Protein AF-A0A1G7WLI7-F1 (afdb_monomer_lite)

Sequence (101 aa):
MVKGGYLPTEKTDTRVAIPLLPIAASILDKYKDHPYCLHNNRALPISSNQKMNEYLVEIAALSGVNKTLGNKIAKRTFGTTETLLNGVTIESVSKMLGHNY

InterPro domains:
  IPR011010 DNA breaking-rejoining enzyme, catalytic core [SSF56349] (6-99)
  IPR013762 Integrase-like, catalytic domain superfamily [G3DSA:1.10.443.10] (2-101)

Foldseek 3Di:
DDPFDWDQDPVDNDTAGDDDDPVNVVQLVVCVPPPCCVVVVHSDNDPDQVVVQVVQQVVCVVVVNPDRDHDVVVLVCCLVPVAVVVPHDNVSSCVVSVNDD

Organism: NCBI:txid405671

Structure (mmCIF, N/CA/C/O backbone):
data_AF-A0A1G7WLI7-F1
#
_entry.id   AF-A0A1G7WLI7-F1
#
loop_
_atom_site.group_PDB
_atom_site.id
_atom_site.type_symbol
_atom_site.label_atom_id
_atom_site.label_alt_id
_atom_site.label_comp_id
_atom_site.label_asym_id
_atom_site.label_entity_id
_atom_site.label_seq_id
_atom_site.pdbx_PDB_ins_code
_atom_site.Cartn_x
_atom_site.Cartn_y
_atom_site.Cartn_z
_atom_site.occupancy
_atom_site.B_iso_or_equiv
_atom_site.auth_seq_id
_atom_site.auth_comp_id
_atom_site.auth_asym_id
_atom_site.auth_atom_id
_atom_site.pdbx_PDB_model_num
ATOM 1 N N . MET A 1 1 ? -1.075 -21.361 0.930 1.00 30.23 1 MET A N 1
ATOM 2 C CA . MET A 1 1 ? -0.816 -20.875 2.303 1.00 30.2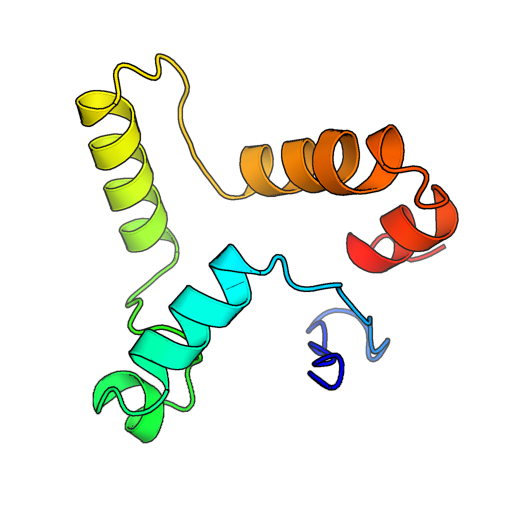3 1 MET A CA 1
ATOM 3 C C . MET A 1 1 ? 0.231 -19.768 2.224 1.00 30.23 1 MET A C 1
ATOM 5 O O . MET A 1 1 ? 1.415 -20.064 2.136 1.00 30.23 1 MET A O 1
ATOM 9 N N . VAL A 1 2 ? -0.201 -18.508 2.110 1.00 32.19 2 VAL A N 1
ATOM 10 C CA . VAL A 1 2 ? 0.700 -17.354 1.941 1.00 32.19 2 VAL A CA 1
ATOM 11 C C . VAL A 1 2 ? 1.250 -16.993 3.322 1.00 32.19 2 VAL A C 1
ATOM 13 O O . VAL A 1 2 ? 0.512 -16.515 4.179 1.00 32.19 2 VAL A O 1
ATOM 16 N N . LYS A 1 3 ? 2.521 -17.325 3.576 1.00 32.66 3 LYS A N 1
ATOM 17 C CA . LYS A 1 3 ? 3.215 -17.008 4.831 1.00 32.66 3 LYS A CA 1
ATOM 18 C C . LYS A 1 3 ? 3.331 -15.488 4.967 1.00 32.66 3 LYS A C 1
ATOM 20 O O . LYS A 1 3 ? 3.841 -14.834 4.063 1.00 32.66 3 LYS A O 1
ATOM 25 N N . GLY A 1 4 ? 2.852 -14.954 6.092 1.00 35.88 4 GLY A N 1
ATOM 26 C CA . GLY A 1 4 ? 2.916 -13.534 6.429 1.00 35.88 4 GLY A CA 1
ATOM 27 C C . GLY A 1 4 ? 4.339 -12.990 6.313 1.00 35.88 4 GLY A C 1
ATOM 28 O O . GLY A 1 4 ? 5.256 -13.477 6.974 1.00 35.88 4 GLY A O 1
ATOM 29 N N . GLY A 1 5 ? 4.517 -12.000 5.439 1.00 40.59 5 GLY A N 1
ATOM 30 C CA . GLY A 1 5 ? 5.764 -11.260 5.303 1.00 40.59 5 GLY A CA 1
ATOM 31 C C . GLY A 1 5 ? 5.899 -10.257 6.445 1.00 40.59 5 GLY A C 1
ATOM 32 O O . GLY A 1 5 ? 5.025 -9.416 6.641 1.00 40.59 5 GLY A O 1
ATOM 33 N N . TYR A 1 6 ? 6.985 -10.353 7.207 1.00 44.69 6 TYR A N 1
ATOM 34 C CA . TYR A 1 6 ? 7.353 -9.364 8.218 1.00 44.69 6 TYR A CA 1
ATOM 35 C C . TYR A 1 6 ? 8.107 -8.218 7.534 1.00 44.69 6 TYR A C 1
ATOM 37 O O . TYR A 1 6 ? 9.098 -8.468 6.850 1.00 44.69 6 TYR A O 1
ATOM 45 N N . LEU A 1 7 ? 7.665 -6.973 7.725 1.00 50.59 7 LEU A N 1
ATOM 46 C CA . LEU A 1 7 ? 8.395 -5.788 7.264 1.00 50.59 7 LEU A CA 1
ATOM 47 C C . LEU A 1 7 ? 9.144 -5.180 8.466 1.00 50.59 7 LEU A C 1
ATOM 49 O O . LEU A 1 7 ? 8.494 -4.843 9.458 1.00 50.59 7 LEU A O 1
ATOM 53 N N . PRO A 1 8 ? 10.487 -5.067 8.438 1.00 43.44 8 PRO A N 1
ATOM 54 C CA . PRO A 1 8 ? 11.229 -4.368 9.484 1.00 43.44 8 PRO A CA 1
ATOM 55 C C . PRO A 1 8 ? 10.946 -2.861 9.408 1.00 43.44 8 PRO A C 1
ATOM 57 O O . PRO A 1 8 ? 10.864 -2.293 8.318 1.00 43.44 8 PRO A O 1
ATOM 60 N N . THR A 1 9 ? 10.790 -2.203 10.558 1.00 47.59 9 THR A N 1
ATOM 61 C CA . THR A 1 9 ? 10.633 -0.742 10.619 1.00 47.59 9 THR A CA 1
ATOM 62 C C . THR A 1 9 ? 11.978 -0.095 10.953 1.00 47.59 9 THR A C 1
ATOM 64 O O . THR A 1 9 ? 12.659 -0.536 11.869 1.00 47.59 9 THR A O 1
ATOM 67 N N . GLU A 1 10 ? 12.380 0.965 10.245 1.00 48.44 10 GLU A N 1
ATOM 68 C CA . GLU A 1 10 ? 13.694 1.612 10.457 1.00 48.44 10 GLU A CA 1
ATOM 69 C C . GLU A 1 10 ? 13.833 2.310 11.823 1.00 48.44 10 GLU A C 1
ATOM 71 O O . GLU A 1 10 ? 14.937 2.650 12.235 1.00 48.44 10 GLU A O 1
ATOM 76 N N . LYS A 1 11 ? 12.726 2.547 12.538 1.00 45.31 11 LYS A N 1
ATOM 77 C CA . LYS A 1 11 ? 12.728 3.284 13.814 1.00 45.31 11 LYS A CA 1
ATOM 78 C C . LYS A 1 11 ? 12.670 2.395 15.052 1.00 45.31 11 LYS A C 1
ATOM 80 O O . LYS A 1 11 ? 12.827 2.903 16.155 1.00 45.31 11 LYS A O 1
ATOM 85 N N . THR A 1 12 ? 12.406 1.102 14.904 1.00 46.91 12 THR A N 1
ATOM 86 C CA . THR A 1 12 ? 12.391 0.140 16.010 1.00 46.91 12 THR A CA 1
ATOM 87 C C . THR A 1 12 ? 12.643 -1.246 15.432 1.00 46.91 12 THR A C 1
ATOM 89 O O . THR A 1 12 ? 11.940 -1.654 14.512 1.00 46.91 12 THR A O 1
ATOM 92 N N . ASP A 1 13 ? 13.596 -1.996 15.993 1.00 54.25 13 ASP A N 1
ATOM 93 C CA . ASP A 1 13 ? 13.916 -3.400 15.641 1.00 54.25 13 ASP A CA 1
ATOM 94 C C . ASP A 1 13 ? 12.748 -4.385 15.923 1.00 54.25 13 ASP A C 1
ATOM 96 O O . ASP A 1 13 ? 12.871 -5.608 15.945 1.00 54.25 13 ASP A O 1
ATOM 100 N N . THR A 1 14 ? 11.552 -3.843 16.141 1.00 54.66 14 THR A N 1
ATOM 101 C CA . THR A 1 14 ? 10.304 -4.559 16.317 1.00 54.66 14 THR A CA 1
ATOM 102 C C . THR A 1 14 ? 9.812 -5.042 14.957 1.00 54.66 14 THR A C 1
ATOM 104 O O . THR A 1 14 ? 9.346 -4.267 14.118 1.00 54.66 14 THR A O 1
ATOM 107 N N . ARG A 1 15 ? 9.870 -6.357 14.734 1.00 57.62 15 ARG A N 1
ATOM 108 C CA . ARG A 1 15 ? 9.212 -6.990 13.585 1.00 57.62 15 ARG A CA 1
ATOM 109 C C . ARG A 1 15 ? 7.704 -6.932 13.769 1.00 57.62 15 ARG A C 1
ATOM 111 O O . ARG A 1 15 ? 7.176 -7.415 14.773 1.00 57.62 15 ARG A O 1
ATOM 118 N N . VAL A 1 16 ? 7.008 -6.396 12.773 1.00 60.81 16 VAL A N 1
ATOM 119 C CA . VAL A 1 16 ? 5.549 -6.337 12.776 1.00 60.81 16 VAL A CA 1
ATOM 120 C C . VAL A 1 16 ? 5.005 -7.168 11.621 1.00 60.81 16 VAL A C 1
ATOM 122 O O . VAL A 1 16 ? 5.434 -7.028 10.476 1.00 60.81 16 VAL A O 1
ATOM 125 N N . ALA A 1 17 ? 4.082 -8.076 11.937 1.00 65.19 17 ALA A N 1
ATOM 126 C CA . ALA A 1 17 ? 3.332 -8.825 10.940 1.00 65.19 17 ALA A CA 1
ATOM 127 C C . ALA A 1 17 ? 2.145 -7.969 10.499 1.00 65.19 17 ALA A C 1
ATOM 129 O O . ALA A 1 17 ? 1.229 -7.733 11.287 1.00 65.19 17 ALA A O 1
ATOM 130 N N . ILE A 1 18 ? 2.174 -7.493 9.256 1.00 70.00 18 ILE A N 1
ATOM 131 C CA . ILE A 1 18 ? 1.057 -6.757 8.665 1.00 70.00 18 ILE A CA 1
ATOM 132 C C . ILE A 1 18 ? 0.337 -7.720 7.716 1.00 70.00 18 ILE A C 1
ATOM 134 O O . ILE A 1 18 ? 0.970 -8.228 6.786 1.00 70.00 18 ILE A O 1
ATOM 138 N N . PRO A 1 19 ? -0.957 -8.013 7.935 1.00 71.81 19 PRO A N 1
ATOM 139 C CA . PRO A 1 19 ? -1.718 -8.833 7.009 1.00 71.81 19 PRO A CA 1
ATOM 140 C C . PRO A 1 19 ? -1.808 -8.113 5.661 1.00 71.81 19 PRO A C 1
ATOM 142 O O . PRO A 1 19 ? -2.219 -6.955 5.578 1.00 71.81 19 PRO A O 1
ATOM 145 N N . LEU A 1 20 ? -1.395 -8.801 4.598 1.00 75.50 20 LEU A N 1
ATOM 146 C CA . LEU A 1 20 ? -1.520 -8.297 3.236 1.00 75.50 20 LEU A CA 1
ATOM 147 C C . LEU A 1 20 ? -2.913 -8.620 2.705 1.00 75.50 20 LEU A C 1
ATOM 149 O O . LEU A 1 20 ? -3.342 -9.774 2.730 1.00 75.50 20 LEU A O 1
ATOM 153 N N . LEU A 1 21 ? -3.591 -7.606 2.173 1.00 81.69 21 LEU A N 1
ATOM 154 C CA . LEU A 1 21 ? -4.843 -7.806 1.452 1.00 81.69 21 LEU A CA 1
ATOM 155 C C . LEU A 1 21 ? -4.595 -8.664 0.200 1.00 81.69 21 LEU A C 1
ATOM 157 O O . LEU A 1 21 ? -3.542 -8.507 -0.430 1.00 81.69 21 LEU A O 1
ATOM 161 N N . PRO A 1 22 ? -5.555 -9.508 -0.225 1.00 82.88 22 PRO A N 1
ATOM 162 C CA . PRO A 1 22 ? -5.401 -10.333 -1.424 1.00 82.88 22 PRO A CA 1
ATOM 163 C C . PRO A 1 22 ? -4.996 -9.517 -2.656 1.00 82.88 22 PRO A C 1
ATOM 165 O O . PRO A 1 22 ? -4.084 -9.904 -3.379 1.00 82.88 22 PRO A O 1
ATOM 168 N N . ILE A 1 23 ? -5.589 -8.330 -2.834 1.00 85.62 23 ILE A N 1
ATOM 169 C CA . ILE A 1 23 ? -5.248 -7.419 -3.933 1.00 85.62 23 ILE A CA 1
ATOM 170 C C . ILE A 1 23 ? -3.802 -6.910 -3.853 1.00 85.62 23 ILE A C 1
ATOM 172 O O . ILE A 1 23 ? -3.114 -6.844 -4.869 1.00 85.62 23 ILE A O 1
ATOM 176 N N . ALA A 1 24 ? -3.308 -6.603 -2.650 1.00 85.31 24 ALA A N 1
ATOM 177 C CA . ALA A 1 24 ? -1.928 -6.173 -2.451 1.00 85.31 24 ALA A CA 1
ATOM 178 C C . ALA A 1 24 ? -0.950 -7.316 -2.761 1.00 85.31 24 ALA A C 1
ATOM 180 O O . ALA A 1 24 ? 0.065 -7.092 -3.418 1.00 85.31 24 ALA A O 1
ATOM 181 N N . ALA A 1 25 ? -1.284 -8.546 -2.359 1.00 87.31 25 ALA A N 1
ATOM 182 C CA . ALA A 1 25 ? -0.497 -9.732 -2.686 1.00 87.31 25 ALA A CA 1
ATOM 183 C C . ALA A 1 25 ? -0.456 -9.996 -4.202 1.00 87.31 25 ALA A C 1
ATOM 185 O O . ALA A 1 25 ? 0.618 -10.258 -4.739 1.00 87.31 25 ALA A O 1
ATOM 186 N N . SER A 1 26 ? -1.583 -9.857 -4.908 1.00 90.56 26 SER A N 1
ATOM 187 C CA . SER A 1 26 ? -1.629 -9.993 -6.371 1.00 90.56 26 SER A CA 1
ATOM 188 C C . SER A 1 26 ? -0.796 -8.930 -7.091 1.00 90.56 26 SER A C 1
ATOM 190 O O . SER A 1 26 ? -0.138 -9.234 -8.083 1.00 90.56 26 SER A O 1
ATOM 192 N N . ILE A 1 27 ? -0.784 -7.688 -6.593 1.00 90.44 27 ILE A N 1
ATOM 193 C CA . ILE A 1 27 ? 0.072 -6.629 -7.145 1.00 90.44 27 ILE A CA 1
ATOM 194 C C . ILE A 1 27 ? 1.549 -6.982 -6.937 1.00 90.44 27 ILE A C 1
ATOM 196 O O . ILE A 1 27 ? 2.333 -6.866 -7.874 1.00 90.44 27 ILE A O 1
ATOM 200 N N . LEU A 1 28 ? 1.935 -7.447 -5.748 1.00 89.81 28 LEU A N 1
ATOM 201 C CA . LEU A 1 28 ? 3.316 -7.862 -5.486 1.00 89.81 28 LEU A CA 1
ATOM 202 C C . LEU A 1 28 ? 3.746 -9.022 -6.391 1.00 89.81 28 LEU A C 1
ATOM 204 O O . LEU A 1 28 ? 4.824 -8.964 -6.976 1.00 89.81 28 LEU A O 1
ATOM 208 N N . ASP A 1 29 ? 2.892 -10.033 -6.564 1.00 90.94 29 ASP A N 1
ATOM 209 C CA . ASP A 1 29 ? 3.183 -11.173 -7.440 1.00 90.94 29 ASP A CA 1
ATOM 210 C C . ASP A 1 29 ? 3.354 -10.740 -8.906 1.00 90.94 29 ASP A C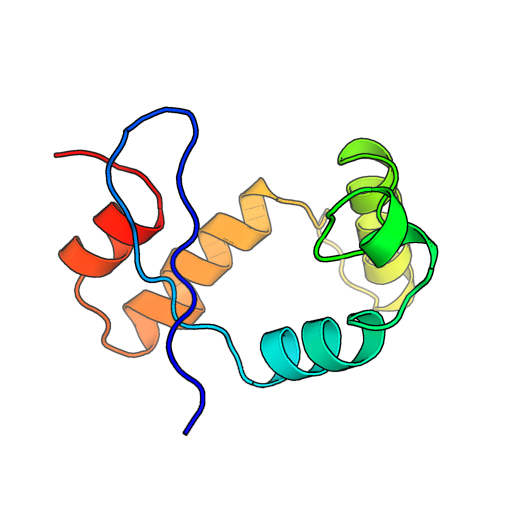 1
ATOM 212 O O . ASP A 1 29 ? 4.263 -11.212 -9.584 1.00 90.94 29 ASP A O 1
ATOM 216 N N . LYS A 1 30 ? 2.570 -9.755 -9.371 1.00 92.12 30 LYS A N 1
ATOM 217 C CA . LYS A 1 30 ? 2.709 -9.173 -10.717 1.00 92.12 30 LYS A CA 1
ATOM 218 C C . LYS A 1 30 ? 4.084 -8.536 -10.959 1.00 92.12 30 LYS A C 1
ATOM 220 O O . LYS A 1 30 ? 4.572 -8.564 -12.086 1.00 92.12 30 LYS A O 1
ATOM 225 N N . TYR A 1 31 ? 4.694 -7.937 -9.935 1.00 90.88 31 TYR A N 1
ATOM 226 C CA . TYR A 1 31 ? 5.973 -7.223 -10.055 1.00 90.88 31 TYR A CA 1
ATOM 227 C C . TYR A 1 31 ? 7.181 -8.010 -9.527 1.00 90.88 31 TYR A C 1
ATOM 229 O O . TYR A 1 31 ?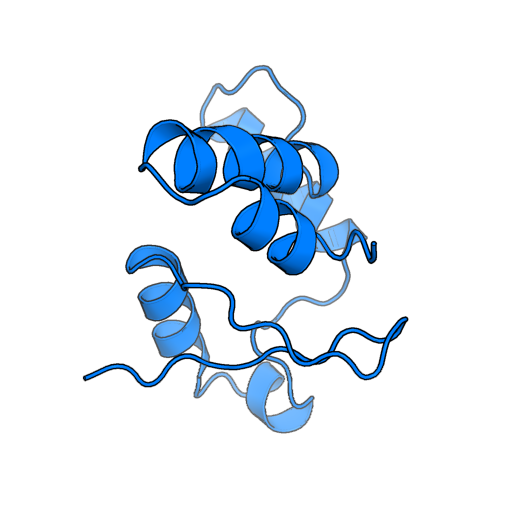 8.293 -7.479 -9.557 1.00 90.88 31 TYR A O 1
ATOM 237 N N . LYS A 1 32 ? 7.000 -9.264 -9.088 1.00 88.69 32 LYS A N 1
ATOM 238 C CA . LYS A 1 32 ? 8.074 -10.071 -8.481 1.00 88.69 32 LYS A CA 1
ATOM 239 C C . LYS A 1 32 ? 9.282 -10.267 -9.405 1.00 88.69 32 LYS A C 1
ATOM 241 O O . LYS A 1 32 ? 10.414 -10.195 -8.945 1.00 88.69 32 LYS A O 1
ATOM 246 N N . ASP A 1 33 ? 9.027 -10.431 -10.703 1.00 91.25 33 ASP A N 1
ATOM 247 C CA . ASP A 1 33 ? 10.045 -10.683 -11.729 1.00 91.25 33 ASP A CA 1
ATOM 248 C C . ASP A 1 33 ? 10.409 -9.405 -12.507 1.00 91.25 33 ASP A C 1
ATOM 250 O O . ASP A 1 33 ? 11.058 -9.451 -13.551 1.00 91.25 33 ASP A O 1
ATOM 254 N N . HIS A 1 34 ? 9.973 -8.232 -12.034 1.00 91.75 34 HIS A N 1
ATOM 255 C CA . HIS A 1 34 ? 10.232 -6.979 -12.731 1.00 91.75 34 HIS A CA 1
ATOM 256 C C . HIS A 1 34 ? 11.736 -6.632 -12.658 1.00 91.75 34 HIS A C 1
ATOM 258 O O . HIS A 1 34 ? 12.265 -6.503 -11.550 1.00 91.75 34 HIS A O 1
ATOM 264 N N . PRO A 1 35 ? 12.431 -6.374 -13.788 1.00 91.81 35 PRO A N 1
ATOM 265 C CA . PRO A 1 35 ? 13.885 -6.165 -13.805 1.00 91.81 35 PRO A CA 1
ATOM 266 C C . PRO A 1 35 ? 14.366 -5.072 -12.842 1.00 91.81 35 PRO A C 1
ATOM 268 O O . PRO A 1 35 ? 15.345 -5.245 -12.121 1.00 91.81 35 PRO A O 1
ATOM 271 N N . TYR A 1 36 ? 13.628 -3.958 -12.760 1.00 90.69 36 TYR A N 1
ATOM 272 C CA . TYR A 1 36 ? 13.924 -2.886 -11.802 1.00 90.69 36 TYR A CA 1
ATOM 273 C C . TYR A 1 36 ? 13.851 -3.355 -10.339 1.00 90.69 36 TYR A C 1
ATOM 275 O O . TYR A 1 36 ? 14.687 -2.952 -9.532 1.00 90.69 36 TYR A O 1
ATOM 283 N N . CYS A 1 37 ? 12.864 -4.186 -9.991 1.00 89.69 37 CYS A N 1
ATOM 284 C CA . CYS A 1 37 ? 12.670 -4.689 -8.632 1.00 89.69 37 CYS A CA 1
ATOM 285 C C . CYS A 1 37 ? 13.801 -5.638 -8.234 1.00 89.69 37 CYS A C 1
ATOM 287 O O . CYS A 1 37 ? 14.363 -5.485 -7.151 1.00 89.69 37 CYS A O 1
ATOM 289 N N . LEU A 1 38 ? 14.178 -6.544 -9.142 1.00 89.38 38 LEU A N 1
ATOM 290 C CA . LEU A 1 38 ? 15.269 -7.498 -8.944 1.00 89.38 38 LEU A CA 1
ATOM 291 C C . LEU A 1 38 ? 16.621 -6.793 -8.781 1.00 89.38 38 LEU A C 1
ATOM 293 O O . LEU A 1 38 ? 17.360 -7.091 -7.847 1.00 89.38 38 LEU A O 1
ATOM 297 N N . HIS A 1 39 ? 16.927 -5.813 -9.637 1.00 90.62 39 HIS A N 1
ATOM 298 C CA . HIS A 1 39 ? 18.204 -5.094 -9.580 1.00 90.62 39 HIS A CA 1
ATOM 299 C C . HIS A 1 39 ? 18.337 -4.178 -8.357 1.00 90.62 39 HIS A C 1
ATOM 301 O O . HIS A 1 39 ? 19.437 -4.008 -7.842 1.00 90.62 39 HIS A O 1
ATOM 307 N N . ASN A 1 40 ? 17.237 -3.578 -7.890 1.00 87.00 40 ASN A N 1
ATOM 308 C CA . ASN A 1 40 ? 17.265 -2.601 -6.794 1.00 87.00 40 ASN A CA 1
ATOM 309 C C . ASN A 1 40 ? 16.794 -3.174 -5.448 1.00 87.00 40 ASN A C 1
ATOM 311 O O . ASN A 1 40 ? 16.653 -2.414 -4.489 1.00 87.00 40 ASN A O 1
ATOM 315 N N . ASN A 1 41 ? 16.513 -4.480 -5.380 1.00 86.62 41 ASN A N 1
ATOM 316 C CA . ASN A 1 41 ? 15.934 -5.152 -4.215 1.00 86.62 41 ASN A CA 1
ATOM 317 C C . ASN A 1 41 ? 14.692 -4.413 -3.664 1.00 86.62 41 ASN A C 1
ATOM 319 O O . ASN A 1 41 ? 14.598 -4.073 -2.481 1.00 86.62 41 ASN A O 1
ATOM 323 N N . ARG A 1 42 ? 13.749 -4.087 -4.558 1.00 85.31 42 ARG A N 1
ATOM 324 C CA . ARG A 1 42 ? 12.504 -3.362 -4.245 1.00 85.31 42 ARG A CA 1
ATOM 325 C C . ARG A 1 42 ? 11.293 -4.255 -4.489 1.00 85.31 42 ARG A C 1
ATOM 327 O O . ARG A 1 42 ? 11.283 -5.041 -5.422 1.00 85.31 42 ARG A O 1
ATOM 334 N N . ALA A 1 43 ? 10.238 -4.069 -3.699 1.00 85.81 43 ALA A N 1
ATOM 335 C CA . ALA A 1 43 ? 8.973 -4.784 -3.883 1.00 85.81 43 ALA A CA 1
ATOM 336 C C . ALA A 1 43 ? 8.150 -4.265 -5.080 1.00 85.81 43 ALA A C 1
ATOM 338 O O . ALA A 1 43 ? 7.381 -5.012 -5.675 1.00 85.81 43 ALA A O 1
ATOM 339 N N . LEU A 1 44 ? 8.295 -2.979 -5.418 1.00 88.81 44 LEU A N 1
ATOM 340 C CA . LEU A 1 44 ? 7.558 -2.309 -6.491 1.00 88.81 44 LEU A CA 1
ATOM 341 C C . LEU A 1 44 ? 8.492 -1.383 -7.284 1.00 88.81 44 LEU A C 1
ATOM 343 O O . LEU A 1 44 ? 9.406 -0.798 -6.690 1.00 88.81 44 LEU A O 1
ATOM 347 N N . PRO A 1 45 ? 8.248 -1.184 -8.593 1.00 88.88 45 PRO A N 1
ATOM 348 C CA . PRO A 1 45 ? 9.088 -0.354 -9.450 1.00 88.88 45 PRO A CA 1
ATOM 349 C C . PRO A 1 45 ? 8.746 1.135 -9.311 1.00 88.88 45 PRO A C 1
ATOM 351 O O . PRO A 1 45 ? 8.310 1.788 -10.256 1.00 88.88 45 PRO A O 1
ATOM 354 N N . ILE A 1 46 ? 8.904 1.673 -8.103 1.00 86.25 46 ILE A N 1
ATOM 355 C CA . ILE A 1 46 ? 8.599 3.070 -7.785 1.00 86.25 46 ILE A CA 1
ATOM 356 C C . ILE A 1 46 ? 9.905 3.836 -7.591 1.00 86.25 46 ILE A C 1
ATOM 358 O O . ILE A 1 46 ? 10.751 3.436 -6.795 1.00 86.25 46 ILE A O 1
ATOM 362 N N . SER A 1 47 ? 10.038 4.965 -8.288 1.00 82.50 47 SER A N 1
ATOM 363 C CA . SER A 1 47 ? 11.229 5.817 -8.236 1.00 82.50 47 SER A CA 1
ATOM 364 C C . SER A 1 47 ? 11.332 6.636 -6.946 1.00 82.50 47 SER A C 1
ATOM 366 O O . SER A 1 47 ? 12.419 6.776 -6.392 1.00 82.50 47 SER A O 1
ATOM 368 N N . SER A 1 48 ? 10.219 7.188 -6.452 1.00 85.12 48 SER A N 1
ATOM 369 C CA . SER A 1 48 ? 10.172 7.951 -5.200 1.00 85.12 48 SER A CA 1
ATOM 370 C C . SER A 1 48 ? 8.754 8.050 -4.626 1.00 85.12 48 SER A C 1
ATOM 372 O O . SER A 1 48 ? 7.757 7.888 -5.334 1.00 85.12 48 SER A O 1
ATOM 374 N N . ASN A 1 49 ? 8.654 8.392 -3.337 1.00 83.50 49 ASN A N 1
ATOM 375 C CA . ASN A 1 49 ? 7.369 8.673 -2.685 1.00 83.50 49 ASN A CA 1
ATOM 376 C C . ASN A 1 49 ? 6.639 9.867 -3.314 1.00 83.50 49 ASN A C 1
ATOM 378 O O . ASN A 1 49 ? 5.411 9.879 -3.357 1.00 83.50 49 ASN A O 1
ATOM 382 N N . GLN A 1 50 ? 7.380 10.861 -3.810 1.00 86.56 50 GLN A N 1
ATOM 383 C CA . GLN A 1 50 ? 6.792 12.004 -4.502 1.00 86.56 50 GLN A CA 1
ATOM 384 C C . GLN A 1 50 ? 6.111 11.556 -5.797 1.00 86.56 50 GLN A C 1
ATOM 386 O O . GLN A 1 50 ? 4.938 11.859 -5.994 1.00 86.56 50 GLN A O 1
ATOM 391 N N . LYS A 1 51 ? 6.802 10.759 -6.623 1.00 88.56 51 LYS A N 1
ATOM 392 C CA . LYS A 1 51 ? 6.240 10.258 -7.883 1.00 88.56 51 LYS A CA 1
ATOM 393 C C . LYS A 1 51 ? 5.014 9.376 -7.650 1.00 88.56 51 LYS A C 1
ATOM 395 O O . LYS A 1 51 ? 4.027 9.479 -8.367 1.00 88.56 51 LYS A O 1
ATOM 400 N N . MET A 1 52 ? 5.050 8.556 -6.602 1.00 89.62 52 MET A N 1
ATOM 401 C CA . MET A 1 52 ? 3.895 7.768 -6.175 1.00 89.62 52 MET A CA 1
ATOM 402 C C . MET A 1 52 ? 2.691 8.655 -5.829 1.00 89.62 52 MET A C 1
ATOM 404 O O . MET A 1 52 ? 1.585 8.375 -6.278 1.00 89.62 52 MET A O 1
ATOM 408 N N . ASN A 1 53 ? 2.896 9.731 -5.061 1.00 87.62 53 ASN A N 1
ATOM 409 C CA . ASN A 1 53 ? 1.817 10.656 -4.709 1.00 87.62 53 ASN A CA 1
ATOM 410 C C . ASN A 1 53 ? 1.260 11.388 -5.943 1.00 87.62 53 ASN A C 1
ATOM 412 O O . ASN A 1 53 ? 0.050 11.564 -6.026 1.00 87.62 53 ASN A O 1
ATOM 416 N N . GLU A 1 54 ? 2.105 11.776 -6.903 1.00 89.38 54 GLU A N 1
ATOM 417 C CA . GLU A 1 54 ? 1.656 12.375 -8.172 1.00 89.38 54 GLU A CA 1
ATOM 418 C C . GLU A 1 54 ? 0.717 11.429 -8.932 1.00 89.38 54 GLU A C 1
ATOM 420 O O . GLU A 1 54 ? -0.387 11.828 -9.302 1.00 89.38 54 GLU A O 1
ATOM 425 N N . TYR A 1 55 ? 1.099 10.155 -9.077 1.00 89.62 55 TYR A N 1
ATOM 426 C CA . TYR A 1 55 ? 0.239 9.156 -9.719 1.00 89.62 55 TYR A CA 1
ATOM 427 C C . TYR A 1 55 ? -1.067 8.922 -8.953 1.00 89.62 55 TYR A C 1
ATOM 429 O O . TYR A 1 55 ? -2.116 8.744 -9.564 1.00 89.62 55 TYR A O 1
ATOM 437 N N . LEU A 1 56 ? -1.041 8.948 -7.618 1.00 88.75 56 LEU A N 1
ATOM 438 C CA . LEU A 1 56 ? -2.260 8.825 -6.813 1.00 88.75 56 LEU A CA 1
ATOM 439 C C . LEU A 1 56 ? -3.225 9.998 -7.033 1.00 88.75 56 LEU A C 1
ATOM 441 O O . LEU A 1 56 ? -4.436 9.782 -7.044 1.00 88.75 56 LEU A O 1
ATOM 445 N N . VAL A 1 57 ? -2.710 11.217 -7.214 1.00 88.06 57 VAL A N 1
ATOM 446 C CA . VAL A 1 57 ? -3.529 12.396 -7.540 1.00 88.06 57 VAL A CA 1
ATOM 447 C C . VAL A 1 57 ? -4.154 12.255 -8.927 1.00 88.06 57 VAL A C 1
ATOM 449 O O . VAL A 1 57 ? -5.347 12.511 -9.082 1.00 88.06 57 VAL A O 1
ATOM 452 N N . GLU A 1 58 ? -3.385 11.797 -9.912 1.00 90.62 58 GLU A N 1
ATOM 453 C CA . GLU A 1 58 ? -3.880 11.557 -11.271 1.00 90.62 58 GLU A CA 1
ATOM 454 C C . GLU A 1 58 ? -4.975 10.479 -11.295 1.00 90.62 58 GLU A C 1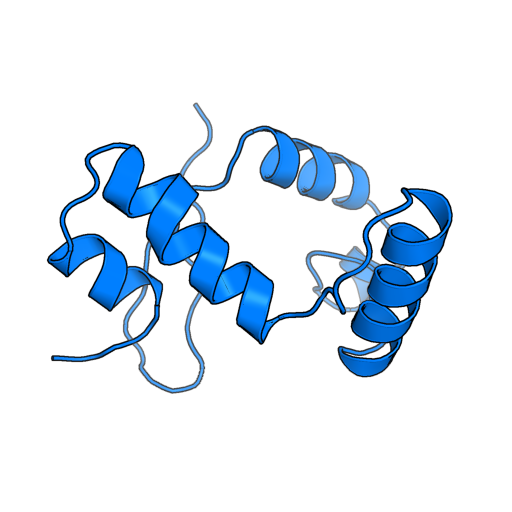
ATOM 456 O O . GLU A 1 58 ? -6.060 10.701 -11.831 1.00 90.62 58 GLU A O 1
ATOM 461 N N . ILE A 1 59 ? -4.748 9.346 -10.624 1.00 90.12 59 ILE A N 1
ATOM 462 C CA . ILE A 1 59 ? -5.743 8.272 -10.494 1.00 90.12 59 ILE A CA 1
ATOM 463 C C . ILE A 1 59 ? -7.002 8.774 -9.777 1.00 90.12 59 ILE A C 1
ATOM 465 O O . ILE A 1 59 ? -8.112 8.436 -10.191 1.00 90.12 59 ILE A O 1
ATOM 469 N N . ALA A 1 60 ? -6.857 9.587 -8.724 1.00 88.88 60 ALA A N 1
ATOM 470 C CA . ALA A 1 60 ? -7.995 10.169 -8.015 1.00 88.88 60 ALA A CA 1
ATOM 471 C C . ALA A 1 60 ? -8.840 11.052 -8.942 1.00 88.88 60 ALA A C 1
ATOM 473 O O . ALA A 1 60 ? -10.065 10.926 -8.946 1.00 88.88 60 ALA A O 1
ATOM 474 N N . ALA A 1 61 ? -8.189 11.881 -9.764 1.00 89.00 61 ALA A N 1
ATOM 475 C CA . ALA A 1 61 ? -8.859 12.725 -10.746 1.00 89.00 61 ALA A CA 1
ATOM 476 C C . ALA A 1 61 ? -9.609 11.888 -11.797 1.00 89.00 61 ALA A C 1
ATOM 478 O O . ALA A 1 61 ? -10.790 12.134 -12.039 1.00 89.00 61 ALA A O 1
ATOM 479 N N . LEU A 1 62 ? -8.967 10.853 -12.351 1.00 92.12 62 LEU A N 1
ATOM 480 C CA . LEU A 1 62 ? -9.581 9.940 -13.327 1.00 92.12 62 LEU A CA 1
ATOM 481 C C . LEU A 1 62 ? -10.753 9.137 -12.743 1.00 92.12 62 LEU A C 1
ATOM 483 O O . LEU A 1 62 ? -11.697 8.807 -13.455 1.00 92.12 62 LEU A O 1
ATOM 487 N N . SER A 1 63 ? -10.707 8.839 -11.444 1.00 89.56 63 SER A N 1
ATOM 488 C CA . SER A 1 63 ? -11.736 8.061 -10.743 1.00 89.56 63 SER A CA 1
ATOM 489 C C . SER A 1 63 ? -12.862 8.927 -10.159 1.00 89.56 63 SER A C 1
ATOM 491 O O . SER A 1 63 ? -13.749 8.399 -9.491 1.00 89.56 63 SER A O 1
ATOM 493 N N . GLY A 1 64 ? -12.821 10.254 -10.344 1.00 90.19 64 GLY A N 1
ATOM 494 C CA . GLY A 1 64 ? -13.803 11.186 -9.775 1.00 90.19 64 GLY A CA 1
ATOM 495 C C . GLY A 1 64 ? -13.724 11.337 -8.248 1.00 90.19 64 GLY A C 1
ATOM 496 O O . GLY A 1 64 ? -14.681 11.779 -7.610 1.00 90.19 64 GLY A O 1
ATOM 497 N N . VAL A 1 65 ? -12.598 10.970 -7.630 1.00 87.62 65 VAL A N 1
ATOM 498 C CA . VAL A 1 65 ? -12.3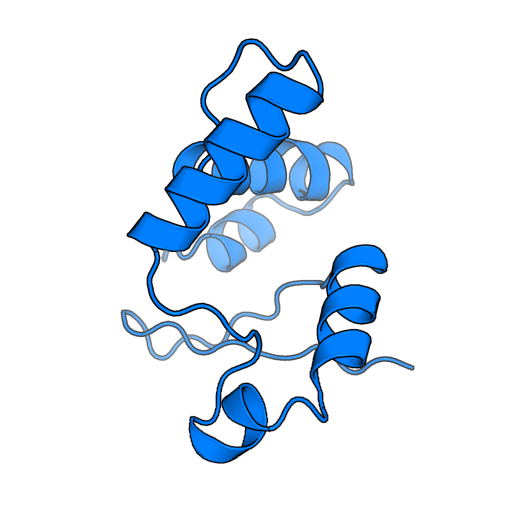95 11.070 -6.180 1.00 87.62 65 VAL A CA 1
ATOM 499 C C . VAL A 1 65 ? -11.944 12.485 -5.829 1.00 87.62 65 VAL A C 1
ATOM 501 O O . VAL A 1 65 ? -10.783 12.849 -5.997 1.00 87.62 65 VAL A O 1
ATOM 504 N N . ASN A 1 66 ? -12.855 13.277 -5.261 1.00 82.38 66 ASN A N 1
ATOM 505 C CA . ASN A 1 66 ? -12.577 14.646 -4.810 1.00 82.38 66 ASN A CA 1
ATOM 506 C C . ASN A 1 66 ? -11.864 14.686 -3.439 1.00 82.38 66 ASN A C 1
ATOM 508 O O . ASN A 1 66 ? -12.306 15.338 -2.492 1.00 82.38 66 ASN A O 1
ATOM 512 N N . LYS A 1 67 ? -10.794 13.898 -3.291 1.00 80.38 67 LYS A N 1
ATOM 513 C CA . LYS A 1 67 ? -9.900 13.893 -2.125 1.00 80.38 67 LYS A CA 1
ATOM 514 C C . LYS A 1 67 ? -8.476 13.632 -2.590 1.00 80.38 67 LYS A C 1
ATOM 516 O O . LYS A 1 67 ? -8.235 12.721 -3.375 1.00 80.38 67 LYS A O 1
ATOM 521 N N . THR A 1 68 ? -7.520 14.372 -2.039 1.00 80.88 68 THR A N 1
ATOM 522 C CA . THR A 1 68 ? -6.097 14.118 -2.279 1.00 80.88 68 THR A CA 1
ATOM 523 C C . THR A 1 68 ? -5.710 12.768 -1.684 1.00 80.88 68 THR A C 1
ATOM 525 O O . THR A 1 68 ? -5.660 12.610 -0.464 1.00 80.88 68 THR A O 1
ATOM 528 N N . LEU A 1 69 ? -5.444 11.782 -2.537 1.00 83.19 69 LEU A N 1
ATOM 529 C CA . LEU A 1 69 ? -4.939 10.483 -2.109 1.00 83.19 69 LEU A CA 1
ATOM 530 C C . LEU A 1 69 ? -3.449 10.584 -1.766 1.00 83.19 69 LEU A C 1
ATOM 532 O O . LEU A 1 69 ? -2.682 11.286 -2.418 1.00 83.19 69 LEU A O 1
ATOM 536 N N . GLY A 1 70 ? -3.034 9.885 -0.713 1.00 82.81 70 GLY A N 1
ATOM 537 C CA . GLY A 1 70 ? -1.642 9.866 -0.282 1.00 82.81 70 GLY A CA 1
ATOM 538 C C . GLY A 1 70 ? -1.430 9.019 0.965 1.00 82.81 70 GLY A C 1
ATOM 539 O O . GLY A 1 70 ? -2.381 8.573 1.614 1.00 82.81 70 GLY A O 1
ATOM 540 N N . ASN A 1 71 ? -0.163 8.838 1.338 1.00 79.31 71 ASN A N 1
ATOM 541 C CA . ASN A 1 71 ? 0.255 7.935 2.417 1.00 79.31 71 ASN A CA 1
ATOM 542 C C . ASN A 1 71 ? -0.467 8.164 3.759 1.00 79.31 71 ASN A C 1
ATOM 544 O O . ASN A 1 71 ? -0.840 7.209 4.439 1.00 79.31 71 ASN A O 1
ATOM 548 N N . LYS A 1 72 ? -0.691 9.424 4.157 1.00 80.81 72 LYS A N 1
ATOM 549 C CA . LYS A 1 72 ? -1.332 9.751 5.443 1.00 80.81 72 LYS A CA 1
ATOM 550 C C . LYS A 1 72 ? -2.794 9.303 5.496 1.00 80.81 72 LYS A C 1
ATOM 552 O O . LYS A 1 72 ? -3.238 8.803 6.526 1.00 80.81 72 LYS A O 1
ATOM 557 N N . ILE A 1 73 ? -3.532 9.485 4.403 1.00 82.81 73 ILE A N 1
ATOM 558 C CA . ILE A 1 73 ? -4.932 9.058 4.312 1.00 82.81 73 ILE A CA 1
ATOM 559 C C . ILE A 1 73 ? -4.998 7.538 4.185 1.00 82.81 73 ILE A C 1
ATOM 561 O O . ILE A 1 73 ? -5.763 6.930 4.919 1.00 82.81 73 ILE A O 1
ATOM 565 N N . ALA A 1 74 ? -4.129 6.922 3.377 1.00 82.31 74 ALA A N 1
ATOM 566 C CA . ALA A 1 74 ? -4.056 5.466 3.253 1.00 82.31 74 ALA A CA 1
ATOM 567 C C . ALA A 1 74 ? -3.842 4.772 4.611 1.00 82.31 74 ALA A C 1
ATOM 569 O O . ALA A 1 74 ? -4.588 3.859 4.951 1.00 82.31 74 ALA A O 1
ATOM 570 N N . LYS A 1 75 ? -2.899 5.253 5.437 1.00 80.50 75 LYS A N 1
ATOM 571 C CA . LYS A 1 75 ? -2.665 4.710 6.790 1.00 80.50 75 LYS A CA 1
ATOM 572 C C . LYS A 1 75 ? -3.868 4.873 7.720 1.00 80.50 75 LYS A C 1
ATOM 574 O O . LYS A 1 75 ? -4.186 3.952 8.465 1.00 80.50 75 LYS A O 1
ATOM 579 N N . ARG A 1 76 ? -4.535 6.034 7.684 1.00 80.50 76 ARG A N 1
ATOM 580 C CA . ARG A 1 76 ? -5.743 6.287 8.488 1.00 80.50 76 ARG A CA 1
ATOM 581 C C . ARG A 1 76 ? -6.874 5.352 8.083 1.00 80.50 76 ARG A C 1
ATOM 583 O O . ARG A 1 76 ? -7.451 4.713 8.951 1.00 80.50 76 ARG A O 1
ATOM 590 N N . THR A 1 77 ? -7.141 5.251 6.783 1.00 82.44 77 THR A N 1
ATOM 591 C CA . THR A 1 77 ? -8.172 4.371 6.235 1.00 82.44 77 THR A CA 1
ATOM 592 C C . THR A 1 77 ? -7.864 2.909 6.541 1.00 82.44 77 THR A C 1
ATOM 594 O O . THR A 1 77 ? -8.755 2.203 6.988 1.00 82.44 77 THR A O 1
ATOM 597 N N . PHE A 1 78 ? -6.615 2.458 6.401 1.00 78.38 78 PHE A N 1
ATOM 598 C CA . PHE A 1 78 ? -6.224 1.095 6.774 1.00 78.38 78 PHE A CA 1
ATOM 599 C C . PHE A 1 78 ? -6.495 0.813 8.260 1.00 78.38 78 PHE A C 1
ATOM 601 O O . PHE A 1 78 ? -7.180 -0.152 8.587 1.00 78.38 78 PHE A O 1
ATOM 608 N N . GLY A 1 79 ? -6.044 1.706 9.150 1.00 75.69 79 GLY A N 1
ATOM 609 C CA . GLY A 1 79 ? -6.255 1.575 10.593 1.00 75.69 79 GLY A CA 1
ATOM 610 C C . GLY A 1 79 ? -7.733 1.515 10.995 1.00 75.69 79 GLY A C 1
ATOM 611 O O . GLY A 1 79 ? -8.120 0.720 11.850 1.00 75.69 79 GLY A O 1
ATOM 612 N N . THR A 1 80 ? -8.585 2.332 10.376 1.00 75.50 80 THR A N 1
ATOM 613 C CA . THR A 1 80 ? -10.014 2.356 10.708 1.00 75.50 80 THR A CA 1
ATOM 614 C C . THR A 1 80 ? -10.795 1.259 9.994 1.00 75.50 80 THR A C 1
ATOM 616 O O . THR A 1 80 ? -11.472 0.477 10.651 1.00 75.50 80 THR A O 1
ATOM 619 N N . THR A 1 81 ? -10.703 1.178 8.669 1.00 71.50 81 THR A N 1
ATOM 620 C CA . THR A 1 81 ? -11.601 0.349 7.849 1.00 71.50 81 THR A CA 1
ATOM 621 C C . THR A 1 81 ? -11.125 -1.081 7.649 1.00 71.50 81 THR A C 1
ATOM 623 O O . THR A 1 81 ? -11.931 -1.995 7.758 1.00 71.50 81 THR A O 1
ATOM 626 N N . GLU A 1 82 ? -9.831 -1.301 7.424 1.00 68.50 82 GLU A N 1
ATOM 627 C CA . GLU A 1 82 ? -9.315 -2.652 7.178 1.00 68.50 82 GLU A CA 1
ATOM 628 C C . GLU A 1 82 ? -9.020 -3.403 8.475 1.00 68.50 82 GLU A C 1
ATOM 630 O O . GLU A 1 82 ? -9.111 -4.628 8.504 1.00 68.50 82 GLU A O 1
ATOM 635 N N . THR A 1 83 ? -8.692 -2.688 9.558 1.00 69.00 83 THR A N 1
ATOM 636 C CA . THR A 1 83 ? -8.376 -3.319 10.842 1.00 69.00 83 THR A CA 1
ATOM 637 C C . THR A 1 83 ? -9.473 -3.167 11.896 1.00 69.00 83 THR A C 1
ATOM 639 O O . THR A 1 83 ? -10.035 -4.179 12.310 1.00 69.00 83 THR A O 1
ATOM 642 N N . LEU A 1 84 ? -9.835 -1.948 12.325 1.00 63.75 84 LEU A N 1
ATOM 643 C CA . LEU A 1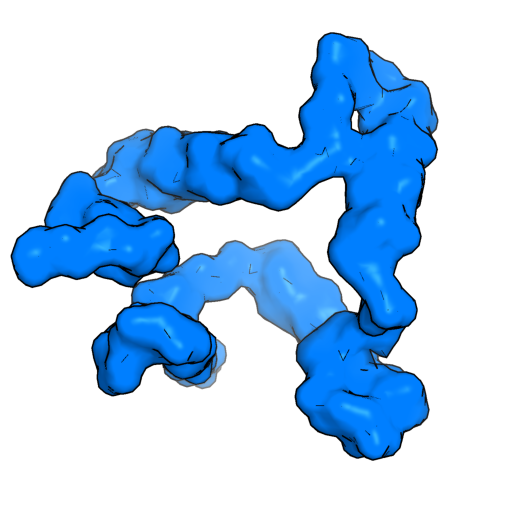 84 ? -10.792 -1.781 13.433 1.00 63.75 84 LEU A CA 1
ATOM 644 C C . LEU A 1 84 ? -12.210 -2.254 13.071 1.00 63.75 84 LEU A C 1
ATOM 646 O O . LEU A 1 84 ? -12.840 -2.936 13.876 1.00 63.75 84 LEU A O 1
ATOM 650 N N . LEU A 1 85 ? -12.703 -1.948 11.864 1.00 63.97 85 LEU A N 1
ATOM 651 C CA . LEU A 1 85 ? -14.029 -2.408 11.421 1.00 63.97 85 LEU A CA 1
ATOM 652 C C . LEU A 1 85 ? -14.091 -3.922 11.161 1.00 63.97 85 LEU A C 1
ATOM 654 O O . LEU A 1 85 ? -15.160 -4.508 11.288 1.00 63.97 85 LEU A O 1
ATOM 658 N N . ASN A 1 86 ? -12.955 -4.562 10.867 1.00 63.28 86 ASN A N 1
ATOM 659 C CA . ASN A 1 86 ? -12.858 -6.012 10.660 1.00 63.28 86 ASN A CA 1
ATOM 660 C C . ASN A 1 86 ? -12.523 -6.787 11.951 1.00 63.28 86 ASN A C 1
ATOM 662 O O . ASN A 1 86 ? -12.122 -7.949 11.891 1.00 63.28 86 ASN A O 1
ATOM 666 N N . GLY A 1 87 ? -12.676 -6.162 13.126 1.00 60.91 87 GLY A N 1
ATOM 667 C CA . GLY A 1 87 ? -12.532 -6.829 14.425 1.00 60.91 87 GLY A CA 1
ATOM 668 C C . GLY A 1 87 ? -11.088 -7.060 14.884 1.00 60.91 87 GLY A C 1
ATOM 669 O O . GLY A 1 87 ? -10.863 -7.813 15.831 1.00 60.91 87 GLY A O 1
ATOM 670 N N . VAL A 1 88 ? -10.099 -6.421 14.251 1.00 71.38 88 VAL A N 1
ATOM 671 C CA . VAL A 1 88 ? -8.708 -6.453 14.723 1.00 71.38 88 VAL A CA 1
ATOM 672 C C . VAL A 1 88 ? -8.586 -5.581 15.974 1.00 71.38 88 VAL A C 1
ATOM 674 O O . VAL A 1 88 ? -9.012 -4.425 15.985 1.00 71.38 88 VAL A O 1
ATOM 677 N N . THR A 1 89 ? -7.983 -6.122 17.036 1.00 70.12 89 THR A N 1
ATOM 678 C CA . THR A 1 89 ? -7.824 -5.405 18.309 1.00 70.12 89 THR A CA 1
ATOM 679 C C . THR A 1 89 ? -6.975 -4.149 18.142 1.00 70.12 89 THR A C 1
ATOM 681 O O . THR A 1 89 ? -5.982 -4.143 17.411 1.00 70.12 89 THR A O 1
ATOM 684 N N . ILE A 1 90 ? -7.325 -3.082 18.864 1.00 71.25 90 ILE A N 1
ATOM 685 C CA . ILE A 1 90 ? -6.615 -1.798 18.781 1.00 71.25 90 ILE A CA 1
ATOM 686 C C . ILE A 1 90 ? -5.129 -1.917 19.149 1.00 71.25 90 ILE A C 1
ATOM 688 O O . ILE A 1 90 ? -4.305 -1.207 18.587 1.00 71.25 90 ILE A O 1
ATOM 692 N N . GLU A 1 91 ? -4.775 -2.867 20.016 1.00 71.94 91 GLU A N 1
ATOM 693 C CA . GLU A 1 91 ? -3.391 -3.212 20.363 1.00 71.94 91 GLU A CA 1
ATOM 694 C C . GLU A 1 91 ? -2.614 -3.726 19.143 1.00 71.94 91 GLU A C 1
ATOM 696 O O . GLU A 1 91 ? -1.502 -3.271 18.860 1.00 71.94 91 GLU A O 1
ATOM 701 N N . SER A 1 92 ? -3.229 -4.623 18.365 1.00 68.50 92 SER A N 1
ATOM 702 C CA . SER A 1 92 ? -2.653 -5.134 17.119 1.00 68.50 92 SER A CA 1
ATOM 703 C C . SER A 1 92 ? -2.522 -4.022 16.077 1.00 68.50 92 SER A C 1
ATOM 705 O O . SER A 1 92 ? -1.486 -3.919 15.421 1.00 68.50 92 SER A O 1
ATOM 707 N N . VAL A 1 93 ? -3.522 -3.139 15.971 1.00 70.38 93 VAL A N 1
ATOM 708 C CA . VAL A 1 93 ? -3.489 -1.972 15.068 1.00 70.38 93 VAL A CA 1
ATOM 709 C C . VAL A 1 93 ? -2.401 -0.976 15.472 1.00 70.38 93 VAL A C 1
ATOM 711 O O . VAL A 1 93 ? -1.650 -0.508 14.618 1.00 70.38 93 VAL A O 1
ATOM 714 N N . SER A 1 94 ? -2.265 -0.688 16.767 1.00 70.44 94 SER A N 1
ATOM 715 C CA . SER A 1 94 ? -1.233 0.199 17.317 1.00 70.44 94 SER A CA 1
ATOM 716 C C . SER A 1 94 ? 0.165 -0.305 16.954 1.00 70.44 94 SER A C 1
ATOM 718 O O . SER A 1 94 ? 0.987 0.454 16.434 1.00 70.44 94 SER A O 1
ATOM 720 N N . LYS A 1 95 ? 0.401 -1.614 17.110 1.00 71.38 95 LYS A N 1
ATOM 721 C CA . LYS A 1 95 ? 1.662 -2.257 16.722 1.00 71.38 95 LYS A CA 1
ATOM 722 C C . LYS A 1 95 ? 1.891 -2.213 15.204 1.00 71.38 95 LYS A C 1
ATOM 724 O O . LYS A 1 95 ? 2.991 -1.876 14.776 1.00 71.38 95 LYS A O 1
ATOM 729 N N . MET A 1 96 ? 0.859 -2.468 14.388 1.00 70.94 96 MET A N 1
ATOM 730 C CA . MET A 1 96 ? 0.900 -2.368 12.912 1.00 70.94 96 MET A CA 1
ATOM 731 C C . MET A 1 96 ? 1.218 -0.964 12.395 1.00 70.94 96 MET A C 1
ATOM 733 O O . MET A 1 96 ? 1.889 -0.821 11.373 1.00 70.94 96 MET A O 1
ATOM 737 N N . LEU A 1 97 ? 0.766 0.074 13.096 1.00 71.50 97 LEU A N 1
ATOM 738 C CA . LEU A 1 97 ? 0.994 1.468 12.716 1.00 71.50 97 LEU A CA 1
ATOM 739 C C . LEU A 1 97 ? 2.302 2.047 13.281 1.00 71.50 97 LEU A C 1
ATOM 741 O O . LEU A 1 97 ? 2.626 3.203 12.997 1.00 71.50 97 LEU A O 1
ATOM 745 N N . GLY A 1 98 ? 3.079 1.247 14.020 1.00 62.41 98 GLY A N 1
ATOM 746 C CA . GLY A 1 98 ? 4.363 1.656 14.590 1.00 62.41 98 GLY A CA 1
ATOM 747 C C . GLY A 1 98 ? 4.227 2.573 15.805 1.00 62.41 98 GLY A C 1
ATOM 748 O O . GLY A 1 98 ? 5.146 3.333 16.108 1.00 62.41 98 GLY A O 1
ATOM 749 N N . HIS A 1 99 ? 3.081 2.538 16.487 1.00 65.25 99 HIS A N 1
ATOM 750 C CA . HIS A 1 99 ? 2.924 3.170 17.788 1.00 65.25 99 HIS A CA 1
ATOM 751 C C . HIS A 1 99 ? 3.456 2.184 18.834 1.00 65.25 99 HIS A C 1
ATOM 753 O O . HIS A 1 99 ? 2.755 1.253 19.238 1.00 65.25 99 HIS A O 1
ATOM 759 N N . ASN A 1 100 ? 4.726 2.355 19.210 1.00 52.97 100 ASN A N 1
ATOM 760 C CA . ASN A 1 100 ? 5.295 1.672 20.366 1.00 52.97 100 ASN A CA 1
ATOM 761 C C . ASN A 1 100 ? 4.591 2.212 21.618 1.00 52.97 100 ASN A C 1
ATOM 763 O O . ASN A 1 100 ? 4.634 3.418 21.863 1.00 52.97 100 ASN A O 1
ATOM 767 N N . TYR A 1 101 ? 3.915 1.327 22.347 1.00 43.31 101 TYR A N 1
ATOM 768 C CA . TYR A 1 101 ? 3.682 1.518 23.776 1.00 43.31 101 TYR A CA 1
ATOM 769 C C . TYR A 1 101 ? 4.933 1.078 24.531 1.00 43.31 101 TYR A C 1
ATOM 771 O O . TYR A 1 101 ? 5.550 0.082 24.081 1.00 43.31 101 TYR A O 1
#

Radius of gyration: 15.31 Å; chains: 1; bounding box: 32×36×38 Å

Secondary structure (DSSP, 8-state):
--PPPEEEETTEEEEEEPPPPHHHHHHHHHHTT-HHHHHHT-SS--S-HHHHHHHHHHHHHHTT--S---HHHHHHHIIIIIIITTT--HHHHHHHTT---

pLDDT: mean 75.11, std 16.34, range [30.23, 92.12]